Protein AF-A0A2V7PNR5-F1 (afdb_monomer_lite)

Secondary structure (DSSP, 8-state):
----------S---PPPPPPTT-GGGGS-PBPPS-TTSHHHHHHHHHHHHHHHHHHHHHS--SEEEGGGGT--BSEEEEEETTEEEEEES------BSEEEEEEE--TTSTT--EEEEEEE---SS--TT-HHHHHHHHS-GGGS--S--BPP-

Radius of gyration: 18.29 Å; chains: 1; bounding box: 44×57×44 Å

pLDDT: mean 79.56, std 19.3, range [36.38, 98.06]

Structure (mmCIF, N/CA/C/O backbone):
data_AF-A0A2V7PNR5-F1
#
_entry.id   AF-A0A2V7PNR5-F1
#
loop_
_atom_site.group_PDB
_atom_site.id
_atom_site.type_symbol
_atom_site.label_atom_id
_atom_site.label_alt_id
_atom_site.label_comp_id
_atom_site.label_asym_id
_atom_site.label_entity_id
_atom_site.label_seq_id
_atom_site.pdbx_PDB_ins_code
_atom_site.Cartn_x
_atom_site.Cartn_y
_atom_site.Cartn_z
_atom_site.occupancy
_atom_site.B_iso_or_equiv
_atom_site.auth_seq_id
_atom_site.auth_comp_id
_atom_site.auth_asym_id
_atom_site.auth_atom_id
_atom_site.pdbx_PDB_model_num
ATOM 1 N N . MET A 1 1 ? -2.410 40.279 20.508 1.00 37.72 1 MET A N 1
ATOM 2 C CA . MET A 1 1 ? -3.173 39.438 19.559 1.00 37.72 1 MET A CA 1
ATOM 3 C C . MET A 1 1 ? -2.389 38.155 19.305 1.00 37.72 1 MET A C 1
ATOM 5 O O . MET A 1 1 ? -1.513 38.138 18.455 1.00 37.72 1 MET A O 1
ATOM 9 N N . LEU A 1 2 ? -2.623 37.105 20.099 1.00 36.78 2 LEU A N 1
ATOM 10 C CA . LEU A 1 2 ? -2.010 35.791 19.875 1.00 36.78 2 LEU A CA 1
ATOM 11 C C . LEU A 1 2 ? -2.922 34.981 18.952 1.00 36.78 2 LEU A C 1
ATOM 13 O O . LEU A 1 2 ? -4.010 34.567 19.350 1.00 36.78 2 LEU A O 1
ATOM 17 N N . GLY A 1 3 ? -2.481 34.795 17.709 1.00 36.38 3 GLY A N 1
ATOM 18 C CA . GLY A 1 3 ? -3.143 33.937 16.735 1.00 36.38 3 GLY A CA 1
ATOM 19 C C . GLY A 1 3 ? -3.145 32.493 17.223 1.00 36.38 3 GLY A C 1
ATOM 20 O O . GLY A 1 3 ? -2.113 31.821 17.211 1.00 36.38 3 GLY A O 1
ATOM 21 N N . ARG A 1 4 ? -4.315 32.006 17.649 1.00 41.56 4 ARG A N 1
ATOM 22 C CA . ARG A 1 4 ? -4.565 30.576 17.826 1.00 41.56 4 ARG A CA 1
ATOM 23 C C . ARG A 1 4 ? -4.418 29.924 16.454 1.00 41.56 4 ARG A C 1
ATOM 25 O O . ARG A 1 4 ? -5.314 30.028 15.622 1.00 41.56 4 ARG A O 1
ATOM 32 N N . LYS A 1 5 ? -3.275 29.280 16.201 1.00 43.81 5 LYS A N 1
ATOM 33 C CA . LYS A 1 5 ? -3.127 28.365 15.066 1.00 43.81 5 LYS A CA 1
ATOM 34 C C . LYS A 1 5 ? -4.192 27.287 15.235 1.00 43.81 5 LYS A C 1
ATOM 36 O O . LYS A 1 5 ? -4.161 26.539 16.211 1.00 43.81 5 LYS A O 1
ATOM 41 N N . GLY A 1 6 ? -5.171 27.294 14.333 1.00 37.47 6 GLY A N 1
ATOM 42 C CA . GLY A 1 6 ? -6.266 26.340 14.315 1.00 37.47 6 GLY A CA 1
ATOM 43 C C . GLY A 1 6 ? -5.704 24.928 14.308 1.00 37.47 6 GLY A C 1
ATOM 44 O O . GLY A 1 6 ? -5.055 24.509 13.352 1.00 37.47 6 GLY A O 1
ATOM 45 N N . GLN A 1 7 ? -5.935 24.207 15.401 1.00 42.88 7 GLN A N 1
ATOM 46 C CA . GLN A 1 7 ? -5.858 22.759 15.391 1.00 42.88 7 GLN A CA 1
ATOM 47 C C . GLN A 1 7 ? -6.965 22.306 14.440 1.00 42.88 7 GLN A C 1
ATOM 49 O O . GLN A 1 7 ? -8.148 22.383 14.768 1.00 42.88 7 GLN A O 1
ATOM 54 N N . PHE A 1 8 ? -6.589 21.928 13.219 1.00 38.50 8 PHE A N 1
ATOM 55 C CA . PHE A 1 8 ? -7.484 21.222 12.314 1.00 38.50 8 PHE A CA 1
ATOM 56 C C . PHE A 1 8 ? -7.762 19.863 12.951 1.00 38.50 8 PHE A C 1
ATOM 58 O O . PHE A 1 8 ? -6.962 18.935 12.840 1.00 38.50 8 PHE A O 1
ATOM 65 N N . TRP A 1 9 ? -8.869 19.767 13.680 1.00 42.03 9 TRP A N 1
ATOM 66 C CA . TRP A 1 9 ? -9.377 18.507 14.193 1.00 42.03 9 TRP A CA 1
ATOM 67 C C . TRP A 1 9 ? -9.616 17.575 13.003 1.00 42.03 9 TRP A C 1
ATOM 69 O O . TRP A 1 9 ? -10.545 17.774 12.221 1.00 42.03 9 TRP A O 1
ATOM 79 N N . ARG A 1 10 ? -8.768 16.557 12.838 1.00 54.25 10 ARG A N 1
ATOM 80 C CA . ARG A 1 10 ? -9.120 15.409 12.004 1.00 54.25 10 ARG A CA 1
ATOM 81 C C . ARG A 1 10 ? -10.270 14.691 12.689 1.00 54.25 10 ARG A C 1
ATOM 83 O O . ARG A 1 10 ? -10.059 13.987 13.667 1.00 54.25 10 ARG A O 1
ATOM 90 N N . ALA A 1 11 ? -11.482 14.896 12.187 1.00 51.84 11 ALA A N 1
ATOM 91 C CA . ALA A 1 11 ? -12.699 14.319 12.752 1.00 51.84 11 ALA A CA 1
ATOM 92 C C . ALA A 1 11 ? -12.775 12.779 12.650 1.00 51.84 11 ALA A C 1
ATOM 94 O O . ALA A 1 11 ? -13.710 12.179 13.173 1.00 51.84 11 ALA A O 1
ATOM 95 N N . HIS A 1 12 ? -11.805 12.122 12.008 1.00 56.72 12 HIS A N 1
ATOM 96 C CA . HIS A 1 12 ? -11.738 10.670 11.923 1.00 56.72 12 HIS A CA 1
ATOM 97 C C . HIS A 1 12 ? -10.290 10.204 12.102 1.00 56.72 12 HIS A C 1
ATOM 99 O O . HIS A 1 12 ? -9.434 10.507 11.274 1.00 56.72 12 HIS A O 1
ATOM 105 N N . MET A 1 13 ? -10.031 9.523 13.220 1.00 67.00 13 MET A N 1
ATOM 106 C CA . MET A 1 13 ? -8.839 8.709 13.456 1.00 67.00 13 MET A CA 1
ATOM 107 C C . MET A 1 13 ? -9.322 7.273 13.636 1.00 67.00 13 MET A C 1
ATOM 109 O O . MET A 1 13 ? -9.779 6.908 14.720 1.00 67.00 13 MET A O 1
ATOM 113 N N . ALA A 1 14 ? -9.273 6.476 12.573 1.00 88.25 14 ALA A N 1
ATOM 114 C CA . ALA A 1 14 ? -9.856 5.137 12.558 1.00 88.25 14 ALA A CA 1
ATOM 115 C C . ALA A 1 14 ? -8.797 4.087 12.212 1.00 88.25 14 ALA A C 1
ATOM 117 O O . ALA A 1 14 ? -8.651 3.638 11.077 1.00 88.25 14 ALA A O 1
ATOM 118 N N . VAL A 1 15 ? -8.052 3.664 13.235 1.00 94.56 15 VAL A N 1
ATOM 119 C CA . VAL A 1 15 ? -7.122 2.535 13.116 1.00 94.56 15 VAL A CA 1
ATOM 120 C C . VAL A 1 15 ? -7.930 1.244 12.998 1.00 94.56 15 VAL A C 1
ATOM 122 O O . VAL A 1 15 ? -8.712 0.898 13.886 1.00 94.56 15 VAL A O 1
ATOM 125 N N . ARG A 1 16 ? -7.732 0.508 11.905 1.00 97.12 16 ARG A N 1
ATOM 126 C CA . ARG A 1 16 ? -8.382 -0.778 11.647 1.00 97.12 16 ARG A CA 1
ATOM 127 C C . ARG A 1 16 ? -7.471 -1.931 12.056 1.00 97.12 16 ARG A C 1
ATOM 129 O O . ARG A 1 16 ? -6.246 -1.835 12.036 1.00 97.12 16 ARG A O 1
ATOM 136 N N . ARG A 1 17 ? -8.073 -3.068 12.413 1.00 96.50 17 ARG A N 1
ATOM 137 C CA . ARG A 1 17 ? -7.322 -4.304 12.666 1.00 96.50 17 ARG A CA 1
ATOM 138 C C . ARG A 1 17 ? -6.746 -4.823 11.349 1.00 96.50 17 ARG A C 1
ATOM 140 O O . ARG A 1 17 ? -7.510 -5.133 10.436 1.00 96.50 17 ARG A O 1
ATOM 147 N N . VAL A 1 18 ? -5.426 -4.999 11.295 1.00 97.88 18 VAL A N 1
ATOM 148 C CA . VAL A 1 18 ? -4.774 -5.653 10.157 1.00 97.88 18 VAL A CA 1
ATOM 149 C C . VAL A 1 18 ? -5.029 -7.162 10.193 1.00 97.88 18 VAL A C 1
ATOM 151 O O . VAL A 1 18 ? -4.731 -7.840 11.182 1.00 97.88 18 VAL A O 1
ATOM 154 N N . ARG A 1 19 ? -5.586 -7.683 9.102 1.00 98.00 19 ARG A N 1
ATOM 155 C CA . ARG A 1 19 ? -5.851 -9.100 8.840 1.00 98.00 19 ARG A CA 1
ATOM 156 C C . ARG A 1 19 ? -4.528 -9.843 8.717 1.00 98.00 19 ARG A C 1
ATOM 158 O O . ARG A 1 19 ? -3.619 -9.366 8.039 1.00 98.00 19 ARG A O 1
ATOM 165 N N . GLN A 1 20 ? -4.417 -10.972 9.408 1.00 97.44 20 GLN A N 1
ATOM 166 C CA . GLN A 1 20 ? -3.183 -11.753 9.495 1.00 97.44 20 GLN A CA 1
ATOM 167 C C . GLN A 1 20 ? -3.208 -12.919 8.504 1.00 97.44 20 GLN A C 1
ATOM 169 O O . GLN A 1 20 ? -4.282 -13.359 8.089 1.00 97.44 20 GLN A O 1
ATOM 174 N N . LEU A 1 21 ? -2.028 -13.410 8.127 1.00 94.56 21 LEU A N 1
ATOM 175 C CA . LEU A 1 21 ? -1.850 -14.565 7.254 1.00 94.56 21 LEU A CA 1
ATOM 176 C C . LEU A 1 21 ? -2.731 -15.734 7.723 1.00 94.56 21 LEU A C 1
ATOM 178 O O . LEU A 1 21 ? -2.748 -16.076 8.903 1.00 94.56 21 LEU A O 1
ATOM 182 N N . GLY A 1 22 ? -3.477 -16.321 6.787 1.00 95.12 22 GLY A N 1
ATOM 183 C CA . GLY A 1 22 ? -4.492 -17.344 7.063 1.00 95.12 22 GLY A CA 1
ATOM 184 C C . GLY A 1 22 ? -5.929 -16.815 7.042 1.00 95.12 22 GLY A C 1
ATOM 185 O O . GLY A 1 22 ? -6.845 -17.602 6.826 1.00 95.12 22 GLY A O 1
ATOM 186 N N . ASP A 1 23 ? -6.144 -15.500 7.177 1.00 97.31 23 ASP A N 1
ATOM 187 C CA . ASP A 1 23 ? -7.468 -14.899 6.980 1.00 97.31 23 ASP A CA 1
ATOM 188 C C . ASP A 1 23 ? -7.884 -15.002 5.491 1.00 97.31 23 ASP A C 1
ATOM 190 O O . ASP A 1 23 ? -7.161 -14.490 4.624 1.00 97.31 23 ASP A O 1
ATOM 194 N N . PRO A 1 24 ? -9.029 -15.640 5.159 1.00 96.38 24 PRO A N 1
ATOM 195 C CA . PRO A 1 24 ? -9.469 -15.839 3.777 1.00 96.38 24 PRO A CA 1
ATOM 196 C C . PRO A 1 24 ? -9.608 -14.545 2.973 1.00 96.38 24 PRO A C 1
ATOM 198 O O . PRO A 1 24 ? -9.431 -14.568 1.756 1.00 96.38 24 PRO A O 1
ATOM 201 N N . ILE A 1 25 ? -9.868 -13.405 3.629 1.00 96.19 25 ILE A N 1
ATOM 202 C CA . ILE A 1 25 ? -10.012 -12.112 2.946 1.00 96.19 25 ILE A CA 1
ATOM 203 C C . ILE A 1 25 ? -8.743 -11.709 2.184 1.00 96.19 25 ILE A C 1
ATOM 205 O O . ILE A 1 25 ? -8.828 -11.051 1.151 1.00 96.19 25 ILE A O 1
ATOM 209 N N . LEU A 1 26 ? -7.570 -12.159 2.645 1.00 96.88 26 LEU A N 1
ATOM 210 C CA . LEU A 1 26 ? -6.281 -11.906 1.998 1.00 96.88 26 LEU A CA 1
ATOM 211 C C . LEU A 1 26 ? -6.090 -12.718 0.705 1.00 96.88 26 LEU A C 1
ATOM 213 O O . LEU A 1 26 ? -5.126 -12.492 -0.020 1.00 96.88 26 LEU A O 1
ATOM 217 N N . ARG A 1 27 ? -6.983 -13.675 0.419 1.00 96.25 27 ARG A N 1
ATOM 218 C CA . ARG A 1 27 ? -6.997 -14.486 -0.811 1.00 96.25 27 ARG A CA 1
ATOM 219 C C . ARG A 1 27 ? -8.135 -14.111 -1.762 1.00 96.25 27 ARG A C 1
ATOM 221 O O . ARG A 1 27 ? -8.186 -14.631 -2.873 1.00 96.25 27 ARG A O 1
ATOM 228 N N . VAL A 1 28 ? -9.042 -13.224 -1.348 1.00 95.25 28 VAL A N 1
ATOM 229 C CA . VAL A 1 28 ? -10.162 -12.775 -2.181 1.00 95.25 28 VAL A CA 1
ATOM 230 C C . VAL A 1 28 ? -9.656 -11.839 -3.277 1.00 95.25 28 VAL A C 1
ATOM 232 O O . VAL A 1 28 ? -8.907 -10.894 -3.019 1.00 95.25 28 VAL A O 1
ATOM 235 N N . ARG A 1 29 ? -10.116 -12.063 -4.513 1.00 96.94 29 ARG A N 1
ATOM 236 C CA . ARG A 1 29 ? -9.900 -11.117 -5.611 1.00 96.94 29 ARG A CA 1
ATOM 237 C C . ARG A 1 29 ? -10.682 -9.837 -5.323 1.00 96.94 29 ARG A C 1
ATOM 239 O O . ARG A 1 29 ? -11.908 -9.856 -5.280 1.00 96.94 29 ARG A O 1
ATOM 246 N N . CYS A 1 30 ? -9.963 -8.736 -5.131 1.00 97.19 30 CYS A N 1
ATOM 247 C CA . CYS A 1 30 ? -10.571 -7.447 -4.826 1.00 97.19 30 CYS A CA 1
ATOM 248 C C . CYS A 1 30 ? -11.395 -6.915 -6.005 1.00 97.19 30 CYS A C 1
ATOM 250 O O . CYS A 1 30 ? -10.963 -6.997 -7.159 1.00 97.19 30 CYS A O 1
ATOM 252 N N . THR A 1 31 ? -12.553 -6.328 -5.710 1.00 97.56 31 THR A N 1
ATOM 253 C CA . THR A 1 31 ? -13.417 -5.699 -6.713 1.00 97.56 31 THR A CA 1
ATOM 254 C C . THR A 1 31 ? -12.894 -4.313 -7.104 1.00 97.56 31 THR A C 1
ATOM 256 O O . THR A 1 31 ? -12.264 -3.625 -6.290 1.00 97.56 31 THR A O 1
ATOM 259 N N . PRO A 1 32 ? -13.098 -3.880 -8.359 1.00 95.50 32 PRO A N 1
ATOM 260 C CA . PRO A 1 32 ? -12.795 -2.513 -8.749 1.00 95.50 32 PRO A CA 1
ATOM 261 C C . PRO A 1 32 ? -13.719 -1.529 -8.026 1.00 95.50 32 PRO A C 1
ATOM 263 O O . PRO A 1 32 ? -14.878 -1.821 -7.742 1.00 95.50 32 PRO A O 1
ATOM 266 N N . VAL A 1 33 ? -13.188 -0.349 -7.735 1.00 92.38 33 VAL A N 1
ATOM 267 C CA . VAL A 1 33 ? -13.953 0.789 -7.230 1.00 92.38 33 VAL A CA 1
ATOM 268 C C . VAL A 1 33 ? -14.624 1.488 -8.409 1.00 92.38 33 VAL A C 1
ATOM 270 O O . VAL A 1 33 ? -13.934 1.894 -9.341 1.00 92.38 33 VAL A O 1
ATOM 273 N N . GLU A 1 34 ? -15.943 1.662 -8.360 1.00 92.44 34 GLU A N 1
ATOM 274 C CA . GLU A 1 34 ? -16.711 2.317 -9.432 1.00 92.44 34 GLU A CA 1
ATOM 275 C C . GLU A 1 34 ? -16.480 3.833 -9.484 1.00 92.44 34 GLU A C 1
ATOM 277 O O . GLU A 1 34 ? -16.181 4.377 -10.544 1.00 92.44 34 GLU A O 1
ATOM 282 N N . ASP A 1 35 ? -16.561 4.512 -8.333 1.00 88.69 35 ASP A N 1
ATOM 283 C CA . ASP A 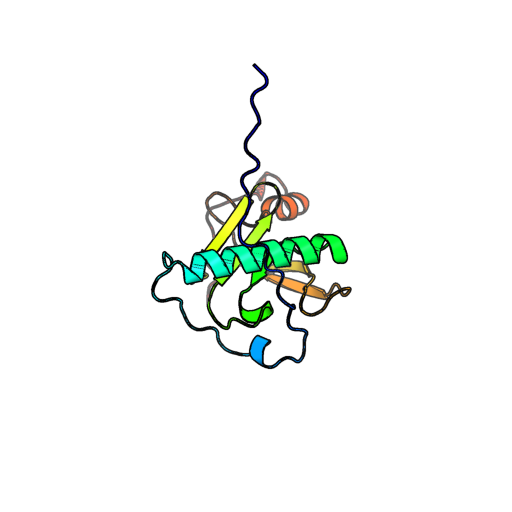1 35 ? -16.298 5.950 -8.211 1.00 88.69 35 ASP A CA 1
ATOM 284 C C . ASP A 1 35 ? -15.087 6.224 -7.296 1.00 88.69 35 ASP A C 1
ATOM 286 O O . ASP A 1 35 ? -15.225 6.276 -6.063 1.00 88.69 35 ASP A O 1
ATOM 290 N N . PRO A 1 36 ? -13.895 6.461 -7.879 1.00 83.94 36 PRO A N 1
ATOM 291 C CA . PRO A 1 36 ? -12.692 6.835 -7.138 1.00 83.94 36 PRO A CA 1
ATOM 292 C C . PRO A 1 36 ? -12.811 8.141 -6.341 1.00 83.94 36 PRO A C 1
ATOM 294 O O . PRO A 1 36 ? -12.030 8.365 -5.418 1.00 83.94 36 PRO A O 1
ATOM 297 N N . LYS A 1 37 ? -13.750 9.031 -6.691 1.00 84.44 37 LYS A N 1
ATOM 298 C CA . LYS A 1 37 ? -13.923 10.336 -6.032 1.00 84.44 37 LYS A CA 1
ATOM 299 C C . LYS A 1 37 ? -14.913 10.289 -4.871 1.00 84.44 37 LYS A C 1
ATOM 301 O O . LYS A 1 37 ? -15.028 11.297 -4.156 1.00 84.44 37 LYS A O 1
ATOM 306 N N . SER A 1 38 ? -15.573 9.147 -4.674 1.00 87.81 38 SER A N 1
ATOM 307 C CA . SER A 1 38 ? -16.608 8.957 -3.664 1.00 87.81 38 SER A CA 1
ATOM 308 C C . SER A 1 38 ? -16.096 9.232 -2.239 1.00 87.81 38 SER A C 1
ATOM 310 O O . SER A 1 38 ? -14.921 9.000 -1.924 1.00 87.81 38 SER A O 1
ATOM 312 N N . PRO A 1 39 ? -16.969 9.696 -1.324 1.00 91.38 39 PRO A N 1
ATOM 313 C CA . PRO A 1 39 ? -16.615 9.862 0.086 1.00 91.38 39 PRO A CA 1
ATOM 314 C C . PRO A 1 39 ? -16.112 8.568 0.740 1.00 91.38 39 PRO A C 1
ATOM 316 O O . PRO A 1 39 ? -15.221 8.620 1.585 1.00 91.38 39 PRO A O 1
ATOM 319 N N . ALA A 1 40 ? -16.625 7.410 0.312 1.00 92.50 40 ALA A N 1
ATOM 320 C CA . ALA A 1 40 ? -16.208 6.103 0.814 1.00 92.50 40 ALA A CA 1
ATOM 321 C C . ALA A 1 40 ? -14.724 5.814 0.536 1.00 92.50 40 ALA A C 1
ATOM 323 O O . ALA A 1 40 ? -14.018 5.337 1.421 1.00 92.50 40 ALA A O 1
ATOM 324 N N . VAL A 1 41 ? -14.222 6.165 -0.654 1.00 91.38 41 VAL A N 1
ATOM 325 C CA . VAL A 1 41 ? -12.798 6.006 -0.999 1.00 91.38 41 VAL A CA 1
ATOM 326 C C . VAL A 1 41 ? -11.916 6.924 -0.156 1.00 91.38 41 VAL A C 1
ATOM 328 O O . VAL A 1 41 ? -10.841 6.514 0.279 1.00 91.38 41 VAL A O 1
ATOM 331 N N . ARG A 1 42 ? -12.372 8.151 0.122 1.00 92.50 42 ARG A N 1
ATOM 332 C CA . ARG A 1 42 ? -11.636 9.095 0.981 1.00 92.50 42 ARG A CA 1
ATOM 333 C C . ARG A 1 42 ? -11.534 8.577 2.413 1.00 92.50 42 ARG A C 1
ATOM 335 O O . ARG A 1 42 ? -10.437 8.556 2.960 1.00 92.50 42 ARG A O 1
ATOM 342 N N . LEU A 1 43 ? -12.644 8.090 2.971 1.00 95.00 43 LEU A N 1
ATOM 343 C CA . LEU A 1 43 ? -12.668 7.464 4.296 1.00 95.00 43 LEU A CA 1
ATOM 344 C C . LEU A 1 43 ? -11.767 6.225 4.345 1.00 95.00 43 LEU A C 1
ATOM 346 O O . LEU A 1 43 ? -10.939 6.107 5.239 1.00 95.00 43 LEU A O 1
ATOM 350 N N . LEU A 1 44 ? -11.846 5.347 3.342 1.00 95.81 44 LEU A N 1
ATOM 351 C CA . LEU A 1 44 ? -10.972 4.177 3.246 1.00 95.81 44 LEU A CA 1
ATOM 352 C C . LEU A 1 44 ? -9.488 4.572 3.182 1.00 95.81 44 LEU A C 1
ATOM 354 O O . LEU A 1 44 ? -8.645 3.942 3.816 1.00 95.81 44 LEU A O 1
ATOM 358 N N . SER A 1 45 ? -9.162 5.625 2.435 1.00 95.19 45 SER A N 1
ATOM 359 C CA . SER A 1 45 ? -7.806 6.166 2.369 1.00 95.19 45 SER A CA 1
ATOM 360 C C . SER A 1 45 ? -7.327 6.719 3.714 1.00 95.19 45 SER A C 1
ATOM 362 O O . SER A 1 45 ? -6.139 6.600 4.024 1.00 95.19 45 SER A O 1
ATOM 364 N N . ASP A 1 46 ? -8.209 7.351 4.488 1.00 95.81 46 ASP A N 1
ATOM 365 C CA . ASP A 1 46 ? -7.898 7.845 5.829 1.00 95.81 46 ASP A CA 1
ATOM 366 C C . ASP A 1 46 ? -7.654 6.679 6.798 1.00 95.81 46 ASP A C 1
ATOM 368 O O . ASP A 1 46 ? -6.620 6.662 7.470 1.00 95.81 46 ASP A O 1
ATOM 372 N N . ASP A 1 47 ? -8.519 5.662 6.780 1.00 97.50 47 ASP A N 1
ATOM 373 C CA . ASP A 1 47 ? -8.387 4.440 7.581 1.00 97.50 47 ASP A CA 1
ATOM 374 C C . ASP A 1 47 ? -7.074 3.701 7.283 1.00 97.50 47 ASP A C 1
ATOM 376 O O . ASP A 1 47 ? -6.359 3.280 8.198 1.00 97.50 47 ASP A O 1
ATOM 380 N N . LEU A 1 48 ? -6.723 3.557 5.998 1.00 97.75 48 LEU A N 1
ATOM 381 C CA . LEU A 1 48 ? -5.466 2.939 5.572 1.00 97.75 48 LEU A CA 1
ATOM 382 C C . LEU A 1 48 ? -4.255 3.700 6.103 1.00 97.75 48 LEU A C 1
ATOM 384 O O . LEU A 1 48 ? -3.307 3.082 6.584 1.00 97.75 48 LEU A O 1
ATOM 388 N N . ARG A 1 49 ? -4.290 5.034 6.052 1.00 96.12 49 ARG A N 1
ATOM 389 C CA . ARG A 1 49 ? -3.199 5.881 6.542 1.00 96.12 49 ARG A CA 1
ATOM 390 C C . ARG A 1 49 ? -3.042 5.756 8.044 1.00 96.12 49 ARG A C 1
ATOM 392 O O . ARG A 1 49 ? -1.933 5.532 8.520 1.00 96.12 49 ARG A O 1
ATOM 399 N N . ASP A 1 50 ? -4.129 5.907 8.786 1.00 96.38 50 ASP A N 1
ATOM 400 C CA . ASP A 1 50 ? -4.068 5.880 10.243 1.00 96.38 50 ASP A CA 1
ATOM 401 C C . ASP A 1 50 ? -3.621 4.491 10.729 1.00 96.38 50 ASP A C 1
ATOM 403 O O . ASP A 1 50 ? -2.810 4.378 11.650 1.00 96.38 50 ASP A O 1
ATOM 407 N N . THR A 1 51 ? -4.056 3.432 10.037 1.00 97.62 51 THR A N 1
ATOM 408 C CA . THR A 1 51 ? -3.604 2.056 10.283 1.00 97.62 51 THR A CA 1
ATOM 409 C C . THR A 1 51 ? -2.129 1.850 9.930 1.00 97.62 51 THR A C 1
ATOM 411 O O . THR A 1 51 ? -1.397 1.262 10.726 1.00 97.62 51 THR A O 1
ATOM 414 N N . LEU A 1 52 ? -1.659 2.366 8.788 1.00 96.75 52 LEU A N 1
ATOM 415 C CA . LEU A 1 52 ? -0.248 2.326 8.387 1.00 96.75 52 LEU A CA 1
ATOM 416 C C . LEU A 1 52 ? 0.640 3.022 9.425 1.00 96.75 52 LEU A C 1
ATOM 418 O O . LEU A 1 52 ? 1.662 2.478 9.835 1.00 96.75 52 LEU A O 1
ATOM 422 N N . HIS A 1 53 ? 0.245 4.209 9.888 1.00 96.06 53 HIS A N 1
ATOM 423 C CA . HIS A 1 53 ? 0.999 4.980 10.880 1.00 96.06 53 HIS A CA 1
ATOM 424 C C . HIS A 1 53 ? 1.034 4.282 12.243 1.00 96.06 53 HIS A C 1
ATOM 426 O O . HIS A 1 53 ? 2.091 4.218 12.875 1.00 96.06 53 HIS A O 1
ATOM 432 N N . ALA A 1 54 ? -0.088 3.702 12.679 1.00 96.00 54 ALA A N 1
ATOM 433 C CA . ALA A 1 54 ? -0.134 2.892 13.894 1.00 96.00 54 ALA A CA 1
ATOM 434 C C . ALA A 1 54 ? 0.748 1.635 13.782 1.00 96.00 54 ALA A C 1
ATOM 436 O O . ALA A 1 54 ? 1.474 1.305 14.722 1.00 96.00 54 ALA A O 1
ATOM 437 N N . GLY A 1 55 ? 0.726 0.965 12.625 1.00 95.19 55 GLY A N 1
ATOM 438 C CA . GLY A 1 55 ? 1.575 -0.185 12.318 1.00 95.19 55 GLY A CA 1
ATOM 439 C C . GLY A 1 55 ? 3.061 0.167 12.354 1.00 95.19 55 GLY A C 1
ATOM 440 O O . GLY A 1 55 ? 3.819 -0.493 13.058 1.00 95.19 55 GLY A O 1
ATOM 441 N N . ARG A 1 56 ? 3.467 1.251 11.685 1.00 94.75 56 ARG A N 1
ATOM 442 C CA . ARG A 1 56 ? 4.847 1.766 11.703 1.00 94.75 56 ARG A CA 1
ATOM 443 C C . ARG A 1 56 ? 5.348 2.025 13.110 1.00 94.75 56 ARG A C 1
ATOM 445 O O . ARG A 1 56 ? 6.401 1.533 13.483 1.00 94.75 56 ARG A O 1
AT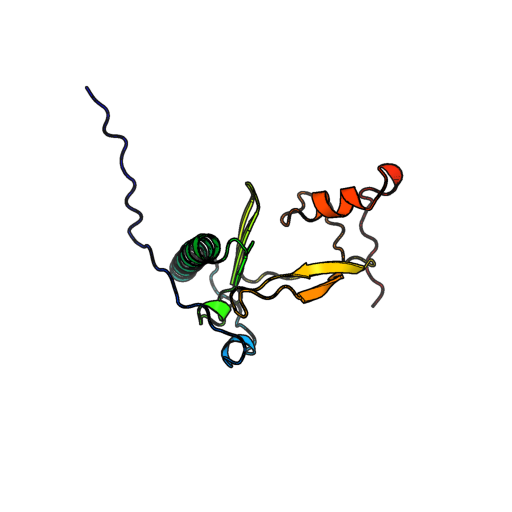OM 452 N N . LYS A 1 57 ? 4.563 2.739 13.921 1.00 95.00 57 LYS A N 1
ATOM 453 C CA . LYS A 1 57 ? 4.929 3.026 15.314 1.00 95.00 57 LYS A CA 1
ATOM 454 C C . LYS A 1 57 ? 5.140 1.750 16.137 1.00 95.00 57 LYS A C 1
ATOM 456 O O . LYS A 1 57 ? 5.921 1.760 17.080 1.00 95.00 57 LYS A O 1
ATOM 461 N N . LYS A 1 58 ? 4.409 0.679 15.819 1.00 95.50 58 LYS A N 1
ATOM 462 C CA . LYS A 1 58 ? 4.456 -0.584 16.558 1.00 95.50 58 LYS A CA 1
ATOM 463 C C . LYS A 1 58 ? 5.574 -1.520 16.097 1.00 95.50 58 LYS A C 1
ATOM 465 O O . LYS A 1 58 ? 6.138 -2.214 16.935 1.00 95.50 58 LYS A O 1
ATOM 470 N N . TYR A 1 59 ? 5.833 -1.585 14.796 1.00 94.06 59 TYR A N 1
ATOM 471 C CA . TYR A 1 59 ? 6.682 -2.614 14.187 1.00 94.06 59 TYR A CA 1
ATOM 472 C C . TYR A 1 59 ? 7.941 -2.060 13.506 1.00 94.06 59 TYR A C 1
ATOM 474 O O . TYR A 1 59 ? 8.734 -2.849 13.014 1.00 94.06 59 TYR A O 1
ATOM 482 N N . ASP A 1 60 ? 8.105 -0.734 13.450 1.00 91.62 60 ASP A N 1
ATOM 483 C CA . ASP A 1 60 ? 9.216 -0.041 12.776 1.00 91.62 60 ASP A CA 1
ATOM 484 C C . ASP A 1 60 ? 9.420 -0.466 11.308 1.00 91.62 60 ASP A C 1
ATOM 486 O O . ASP A 1 60 ? 10.529 -0.552 10.793 1.00 91.62 60 ASP A O 1
ATOM 490 N N . MET A 1 61 ? 8.313 -0.764 10.621 1.00 90.69 61 MET A N 1
ATOM 491 C CA . MET A 1 61 ? 8.306 -1.274 9.250 1.00 90.69 61 MET A CA 1
ATOM 492 C C . MET A 1 61 ? 7.122 -0.737 8.442 1.00 90.69 61 MET A C 1
ATOM 494 O O . MET A 1 61 ? 6.210 -0.106 8.988 1.00 90.69 61 MET A O 1
ATOM 498 N N . GLY A 1 62 ? 7.103 -1.053 7.146 1.00 88.69 62 GLY A N 1
ATOM 499 C CA . GLY A 1 62 ? 5.955 -0.852 6.270 1.00 88.69 62 GLY A CA 1
ATOM 500 C C . GLY A 1 62 ? 5.942 0.472 5.505 1.00 88.69 62 GLY A C 1
ATOM 501 O O . GLY A 1 62 ? 5.924 1.577 6.053 1.00 88.69 62 GLY A O 1
ATOM 502 N N . ARG A 1 63 ? 5.872 0.358 4.179 1.00 93.00 63 ARG A N 1
ATOM 503 C CA . ARG A 1 63 ? 5.846 1.477 3.216 1.00 93.00 63 ARG A CA 1
ATOM 504 C C . ARG A 1 63 ? 4.466 1.718 2.600 1.00 93.00 63 ARG A C 1
ATOM 506 O O . ARG A 1 63 ? 4.208 2.791 2.060 1.00 93.00 63 ARG A O 1
ATOM 513 N N . ALA A 1 64 ? 3.576 0.741 2.716 1.00 95.25 64 ALA A N 1
ATOM 514 C CA . ALA A 1 64 ? 2.258 0.749 2.107 1.00 95.25 64 ALA A CA 1
ATOM 515 C C . ALA A 1 64 ? 1.266 -0.093 2.921 1.00 95.25 64 ALA A C 1
ATOM 517 O O . ALA A 1 64 ? 1.670 -0.898 3.762 1.00 95.25 64 ALA A O 1
ATOM 518 N N . LEU A 1 65 ? -0.029 0.088 2.659 1.00 97.50 65 LEU A N 1
ATOM 519 C CA . LEU A 1 65 ? -1.095 -0.768 3.177 1.00 97.50 65 LEU A CA 1
ATOM 520 C C . LEU A 1 65 ? -2.229 -0.878 2.148 1.00 97.50 65 LEU A C 1
ATOM 522 O O . LEU A 1 65 ? -2.692 0.133 1.614 1.00 97.50 65 LEU A O 1
ATOM 526 N N . ALA A 1 66 ? -2.681 -2.102 1.876 1.00 97.69 66 ALA A N 1
ATOM 527 C CA . ALA A 1 66 ? -3.766 -2.381 0.938 1.00 97.69 66 ALA A CA 1
ATOM 528 C C . ALA A 1 66 ? -5.111 -2.573 1.659 1.00 97.69 66 ALA A C 1
ATOM 530 O O . ALA A 1 66 ? -5.177 -3.162 2.738 1.00 97.69 66 ALA A O 1
ATOM 531 N N . ALA A 1 67 ? -6.206 -2.134 1.035 1.00 97.88 67 ALA A N 1
ATOM 532 C CA . ALA A 1 67 ? -7.573 -2.268 1.549 1.00 97.88 67 ALA A CA 1
ATOM 533 C C . ALA A 1 67 ? -7.962 -3.680 2.052 1.00 97.88 67 ALA A C 1
ATOM 535 O O . ALA A 1 67 ? -8.516 -3.771 3.156 1.00 97.88 67 ALA A O 1
ATOM 536 N N . PRO A 1 68 ? -7.642 -4.801 1.364 1.00 98.00 68 PRO A N 1
ATOM 537 C CA . PRO A 1 68 ? -7.971 -6.132 1.883 1.00 98.00 68 PRO A CA 1
ATOM 538 C C . PRO A 1 68 ? -7.304 -6.430 3.233 1.00 98.00 68 PRO A C 1
ATOM 540 O O . PRO A 1 68 ? -7.886 -7.138 4.056 1.00 98.00 68 PRO A O 1
ATOM 543 N N . GLN A 1 69 ? -6.143 -5.830 3.526 1.00 98.06 69 GLN A N 1
ATOM 544 C CA . GLN A 1 69 ? -5.452 -6.014 4.805 1.00 98.06 69 GLN A CA 1
ATOM 545 C C . GLN A 1 69 ? -6.214 -5.410 5.983 1.00 98.06 69 GLN A C 1
ATOM 547 O O . GLN A 1 69 ? -5.963 -5.806 7.113 1.00 98.06 69 GLN A O 1
ATOM 552 N N . ILE A 1 70 ? -7.168 -4.506 5.753 1.00 97.81 70 ILE A N 1
ATOM 553 C CA . ILE A 1 70 ? -8.071 -3.985 6.791 1.00 97.81 70 ILE A CA 1
ATOM 554 C C . ILE A 1 70 ? -9.498 -4.540 6.664 1.00 97.81 70 ILE A C 1
ATOM 556 O O . ILE A 1 70 ? -10.402 -4.121 7.385 1.00 97.81 70 ILE A O 1
ATOM 560 N N . GLY A 1 71 ? -9.700 -5.543 5.802 1.00 97.06 71 GLY A N 1
ATOM 561 C CA . GLY A 1 71 ? -10.983 -6.213 5.592 1.00 97.06 71 GLY A CA 1
ATOM 562 C C . GLY A 1 71 ? -11.883 -5.574 4.532 1.00 97.06 71 GLY A C 1
ATOM 563 O O . GLY A 1 71 ? -13.073 -5.869 4.520 1.00 97.06 71 GLY A O 1
ATOM 564 N N . ALA A 1 72 ? -11.346 -4.716 3.661 1.00 97.44 72 ALA A N 1
ATOM 565 C CA . ALA A 1 72 ? -12.084 -4.098 2.560 1.00 97.44 72 ALA A CA 1
ATOM 566 C C . ALA A 1 72 ? -11.588 -4.660 1.210 1.00 97.44 72 ALA A C 1
ATOM 568 O O . ALA A 1 72 ? -10.558 -4.205 0.716 1.00 97.44 72 ALA A O 1
ATOM 569 N N . PRO A 1 73 ? -12.267 -5.652 0.598 1.00 97.38 73 PRO A N 1
ATOM 570 C CA . PRO A 1 73 ? -11.790 -6.337 -0.608 1.00 97.38 73 PRO A CA 1
ATOM 571 C C . PRO A 1 73 ? -12.035 -5.516 -1.890 1.00 97.38 73 PRO A C 1
ATOM 573 O O . PRO A 1 73 ? -12.680 -5.982 -2.825 1.00 97.38 73 PRO A O 1
ATOM 576 N N . VAL A 1 74 ? -11.510 -4.291 -1.936 1.00 97.56 74 VAL A N 1
ATOM 577 C CA . VAL A 1 74 ? -11.559 -3.374 -3.087 1.00 97.56 74 VAL A CA 1
ATOM 578 C C . VAL A 1 74 ? -10.147 -2.996 -3.540 1.00 97.56 74 VAL A C 1
ATOM 580 O O . VAL A 1 74 ? -9.202 -3.034 -2.751 1.00 97.56 74 VAL A O 1
ATOM 583 N N . ARG A 1 75 ? -9.976 -2.632 -4.815 1.00 96.75 75 ARG A N 1
ATOM 584 C CA . ARG A 1 75 ? -8.672 -2.279 -5.409 1.00 96.75 75 ARG A CA 1
ATOM 585 C C . ARG A 1 75 ? -8.198 -0.886 -4.965 1.00 96.75 75 ARG A C 1
ATOM 587 O O . ARG A 1 75 ? -8.187 0.053 -5.755 1.00 96.75 75 ARG A O 1
ATOM 594 N N . VAL A 1 76 ? -7.804 -0.745 -3.701 1.00 95.19 76 VAL A N 1
ATOM 595 C CA . VAL A 1 76 ? -7.222 0.491 -3.154 1.00 95.19 76 VAL A CA 1
ATOM 596 C C . VAL A 1 76 ? -5.976 0.172 -2.339 1.00 95.19 76 VAL A C 1
ATOM 598 O O . VAL A 1 76 ? -5.979 -0.732 -1.501 1.00 95.19 76 VAL A O 1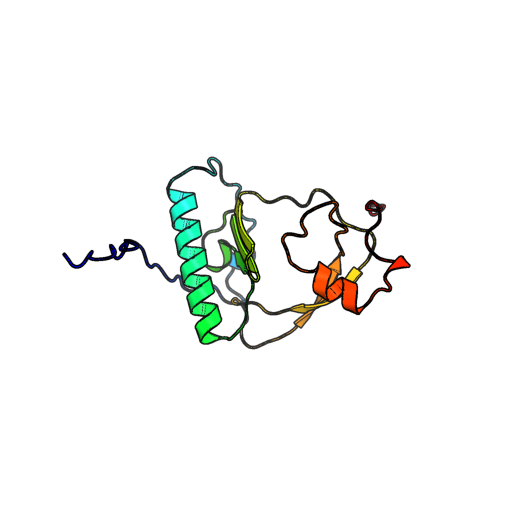
ATOM 601 N N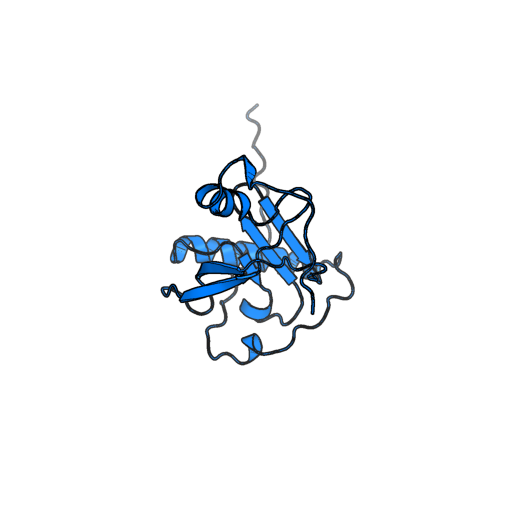 . VAL A 1 77 ? -4.914 0.937 -2.564 1.00 96.75 77 VAL A N 1
ATOM 602 C CA . VAL A 1 77 ? -3.661 0.847 -1.810 1.00 96.75 77 VAL A CA 1
ATOM 603 C C . VAL A 1 77 ? -3.150 2.246 -1.494 1.00 96.75 77 VAL A C 1
ATOM 605 O O . VAL A 1 77 ? -3.177 3.142 -2.339 1.00 96.75 77 VAL A O 1
ATOM 608 N N . LEU A 1 78 ? -2.692 2.438 -0.262 1.00 95.62 78 LEU A N 1
ATOM 609 C CA . LEU A 1 78 ? -1.985 3.639 0.155 1.00 95.62 78 LEU A CA 1
ATOM 610 C C . LEU A 1 78 ? -0.491 3.338 0.202 1.00 95.62 78 LEU A C 1
ATOM 612 O O . LEU A 1 78 ? -0.082 2.346 0.804 1.00 95.62 78 LEU A O 1
ATOM 616 N N . VAL A 1 79 ? 0.312 4.230 -0.367 1.00 93.81 79 VAL A N 1
ATOM 617 C CA . VAL A 1 79 ? 1.774 4.171 -0.332 1.00 93.81 79 VAL A CA 1
ATOM 618 C C . VAL A 1 79 ? 2.307 5.467 0.252 1.00 93.81 79 VAL A C 1
ATOM 620 O O . VAL A 1 79 ? 1.857 6.554 -0.113 1.00 93.81 79 VAL A O 1
ATOM 623 N N . GLU A 1 80 ? 3.264 5.356 1.168 1.00 91.56 80 GLU A N 1
ATOM 624 C CA . GLU A 1 80 ? 3.934 6.495 1.784 1.00 91.56 80 GLU A CA 1
ATOM 625 C C . GLU A 1 80 ? 5.426 6.186 1.953 1.00 91.56 80 GLU A C 1
ATOM 627 O O . GLU A 1 80 ? 5.808 5.394 2.812 1.00 91.56 80 GLU A O 1
ATOM 632 N N . VAL A 1 81 ? 6.282 6.806 1.140 1.00 86.56 81 VAL A N 1
ATOM 633 C CA . VAL A 1 81 ? 7.734 6.581 1.146 1.00 86.56 81 VAL A CA 1
ATOM 634 C C . VAL A 1 81 ? 8.458 7.921 1.123 1.00 86.56 81 VAL A C 1
ATOM 636 O O . VAL A 1 81 ? 8.372 8.685 0.163 1.00 86.56 81 VAL A O 1
ATOM 639 N N . GLY A 1 82 ? 9.178 8.236 2.201 1.00 85.31 82 GLY A N 1
ATOM 640 C CA . GLY A 1 82 ? 9.831 9.535 2.355 1.00 85.31 82 GLY A CA 1
ATOM 641 C C . GLY A 1 82 ? 8.823 10.685 2.250 1.00 85.31 82 GLY A C 1
ATOM 642 O O . GLY A 1 82 ? 7.919 10.803 3.072 1.00 85.31 82 GLY A O 1
ATOM 643 N N . LYS A 1 83 ? 8.982 11.542 1.235 1.00 82.56 83 LYS A N 1
ATOM 644 C CA . LYS A 1 83 ? 8.051 12.651 0.949 1.00 82.56 83 LYS A CA 1
ATOM 645 C C . LYS A 1 83 ? 6.909 12.258 0.007 1.00 82.56 83 LYS A C 1
ATOM 647 O O . LYS A 1 83 ? 5.969 13.034 -0.153 1.00 82.56 83 LYS A O 1
ATOM 652 N N . PHE A 1 84 ? 6.996 11.095 -0.634 1.00 82.94 84 PHE A N 1
ATOM 653 C CA . PHE A 1 84 ? 5.975 10.611 -1.548 1.00 82.94 84 PHE A CA 1
ATOM 654 C C . PHE A 1 84 ? 4.821 9.989 -0.764 1.00 82.94 84 PHE A C 1
ATOM 656 O O . PHE A 1 84 ? 5.031 9.135 0.097 1.00 82.94 84 PHE A O 1
ATOM 663 N N . ARG A 1 85 ? 3.593 10.406 -1.078 1.00 85.94 85 ARG A N 1
ATOM 664 C CA . ARG A 1 85 ? 2.370 9.793 -0.562 1.00 85.94 85 ARG A CA 1
ATOM 665 C C . ARG A 1 85 ? 1.315 9.774 -1.651 1.00 85.94 85 ARG A C 1
ATOM 667 O O . ARG A 1 85 ? 0.951 10.832 -2.162 1.00 85.94 85 ARG A O 1
ATOM 674 N N . ALA A 1 86 ? 0.774 8.599 -1.938 1.00 88.31 86 ALA A N 1
ATOM 675 C CA . ALA A 1 86 ? -0.290 8.434 -2.914 1.00 88.31 86 ALA A CA 1
ATOM 676 C C . ALA A 1 86 ? -1.282 7.360 -2.471 1.00 88.31 86 ALA A C 1
ATOM 678 O O . ALA A 1 86 ? -0.898 6.310 -1.956 1.00 88.31 86 ALA A O 1
ATOM 679 N N . THR A 1 87 ? -2.561 7.622 -2.724 1.00 89.31 87 THR A N 1
ATOM 680 C CA . THR A 1 87 ? -3.611 6.605 -2.688 1.00 89.31 87 THR A CA 1
ATOM 681 C C . THR A 1 87 ? -3.914 6.222 -4.121 1.00 89.31 87 THR A C 1
ATOM 683 O O . THR A 1 87 ? -4.363 7.059 -4.903 1.00 89.31 87 THR A O 1
ATOM 686 N N . MET A 1 88 ? -3.655 4.968 -4.467 1.00 93.25 88 MET A N 1
ATOM 687 C CA . MET A 1 88 ? -3.922 4.434 -5.794 1.00 93.25 88 MET A CA 1
ATOM 688 C C . MET A 1 88 ? -5.229 3.652 -5.758 1.00 93.25 88 MET A C 1
ATOM 690 O O . MET A 1 88 ? -5.410 2.759 -4.927 1.00 93.25 88 MET A O 1
ATOM 694 N N . VAL A 1 89 ? -6.137 4.005 -6.663 1.00 92.50 89 VAL A N 1
ATOM 695 C CA . VAL A 1 89 ? -7.450 3.378 -6.825 1.00 92.50 89 VAL A CA 1
ATOM 696 C C . VAL A 1 89 ? -7.466 2.677 -8.171 1.00 92.50 89 VAL A C 1
ATOM 698 O O . VAL A 1 89 ? -7.068 3.271 -9.168 1.00 92.50 89 VAL A O 1
ATOM 701 N N . ASN A 1 90 ? -7.904 1.419 -8.187 1.00 93.81 90 ASN A N 1
ATOM 702 C CA . ASN A 1 90 ? -7.835 0.527 -9.343 1.00 93.81 90 ASN A CA 1
ATOM 703 C C . ASN A 1 90 ? -6.450 0.510 -10.028 1.00 93.81 90 ASN A C 1
ATOM 705 O O . ASN A 1 90 ? -6.403 0.593 -11.252 1.00 93.81 90 ASN A O 1
ATOM 709 N N . PRO A 1 91 ? -5.323 0.416 -9.287 1.00 89.88 91 PRO A N 1
ATOM 710 C CA . PRO A 1 91 ? -4.006 0.408 -9.917 1.00 89.88 91 PRO A CA 1
ATOM 711 C C . PRO A 1 91 ? -3.854 -0.784 -10.864 1.00 89.88 91 PRO A C 1
ATOM 713 O O . PRO A 1 91 ? -4.336 -1.890 -10.576 1.00 89.88 91 PRO A O 1
ATOM 716 N N . GLU A 1 92 ? -3.158 -0.544 -11.971 1.00 82.62 92 GLU A N 1
ATOM 717 C CA . GLU A 1 92 ? -2.827 -1.524 -13.002 1.00 82.62 92 GLU A CA 1
ATOM 718 C C . GLU A 1 92 ? -1.348 -1.423 -13.342 1.00 82.62 92 GLU A C 1
ATOM 720 O O . GLU A 1 92 ? -0.797 -0.330 -13.466 1.00 82.62 92 GLU A O 1
ATOM 725 N N . ILE A 1 93 ? -0.714 -2.585 -13.462 1.00 81.12 93 ILE A N 1
ATOM 726 C CA . ILE A 1 93 ? 0.642 -2.702 -13.981 1.00 81.12 93 ILE A CA 1
ATOM 727 C C . ILE A 1 93 ? 0.497 -2.707 -15.503 1.00 81.12 93 ILE A C 1
ATOM 729 O O . ILE A 1 93 ? -0.142 -3.603 -16.049 1.00 81.12 93 ILE A O 1
ATOM 733 N N . THR A 1 94 ? 1.013 -1.671 -16.161 1.00 75.38 94 THR A N 1
ATOM 734 C CA . THR A 1 94 ? 0.893 -1.482 -17.620 1.00 75.38 94 THR A CA 1
ATOM 735 C C . THR A 1 94 ? 2.161 -1.865 -18.375 1.00 75.38 94 THR A C 1
ATOM 737 O O . THR A 1 94 ? 2.087 -2.137 -19.568 1.00 75.38 94 THR A O 1
ATOM 740 N N . ASP A 1 95 ? 3.293 -1.933 -17.676 1.00 68.44 95 ASP A N 1
ATOM 741 C CA . ASP A 1 95 ? 4.581 -2.388 -18.186 1.00 68.44 95 ASP A CA 1
ATOM 742 C C . ASP A 1 95 ? 5.334 -3.119 -17.063 1.00 68.44 95 ASP A C 1
ATOM 744 O O . ASP A 1 95 ? 5.107 -2.862 -15.877 1.00 68.44 95 ASP A O 1
ATOM 748 N N . VAL A 1 96 ? 6.186 -4.070 -17.436 1.00 71.38 96 VAL A N 1
ATOM 749 C CA . VAL A 1 96 ? 7.040 -4.838 -16.527 1.00 71.38 96 VAL A CA 1
ATOM 750 C C . VAL A 1 96 ? 8.397 -4.992 -17.196 1.00 71.38 96 VAL A C 1
ATOM 752 O O . VAL A 1 96 ? 8.505 -5.606 -18.259 1.00 71.38 96 VAL A O 1
ATOM 755 N N . GLY A 1 97 ? 9.448 -4.473 -16.561 1.00 69.81 97 GLY A N 1
ATOM 756 C CA . GLY A 1 97 ? 10.795 -4.574 -17.111 1.00 69.81 97 GLY A CA 1
ATOM 757 C C . GLY A 1 97 ? 11.327 -6.012 -17.157 1.00 69.81 97 GLY A C 1
ATOM 758 O O . GLY A 1 97 ? 10.836 -6.937 -16.501 1.00 69.81 97 GLY A O 1
ATOM 759 N N . ALA A 1 98 ? 12.354 -6.217 -17.978 1.00 74.00 98 ALA A N 1
ATOM 760 C CA . ALA A 1 98 ? 12.932 -7.536 -18.240 1.00 74.00 98 ALA A CA 1
ATOM 761 C C . ALA A 1 98 ? 13.830 -8.078 -17.109 1.00 74.00 98 ALA A C 1
ATOM 763 O O . ALA A 1 98 ? 14.163 -9.260 -17.110 1.00 74.00 98 ALA A O 1
ATOM 764 N N . GLU A 1 99 ? 14.235 -7.235 -16.160 1.00 73.88 99 GLU A N 1
ATOM 765 C CA . GLU A 1 99 ? 15.174 -7.601 -15.097 1.00 73.88 99 GLU A CA 1
ATOM 766 C C . GLU A 1 99 ? 14.441 -7.962 -13.804 1.00 73.88 99 GLU A C 1
ATOM 768 O O . GLU A 1 99 ? 13.380 -7.417 -13.508 1.00 73.88 99 GLU A O 1
ATOM 773 N N . ASP A 1 100 ? 15.035 -8.856 -13.018 1.00 79.69 100 ASP A N 1
ATOM 774 C CA . ASP A 1 100 ? 14.553 -9.249 -11.697 1.00 79.69 100 ASP A CA 1
ATOM 775 C C . ASP A 1 100 ? 15.603 -8.888 -10.640 1.00 79.69 100 ASP A C 1
ATOM 777 O O . ASP A 1 100 ? 16.810 -8.924 -10.896 1.00 79.69 100 ASP A O 1
ATOM 781 N N . PHE A 1 101 ? 15.161 -8.576 -9.424 1.00 76.75 101 PHE A N 1
ATOM 782 C CA . PHE A 1 101 ? 16.054 -8.300 -8.302 1.00 76.75 101 PHE A CA 1
ATOM 783 C C . PHE A 1 101 ? 15.535 -8.900 -6.996 1.00 76.75 101 PHE A C 1
ATOM 785 O O . PHE A 1 101 ? 14.335 -9.086 -6.787 1.00 76.75 101 PHE A O 1
ATOM 792 N N . HIS A 1 102 ? 16.469 -9.221 -6.100 1.00 82.56 102 HIS A N 1
ATOM 793 C CA . HIS A 1 102 ? 16.147 -9.751 -4.782 1.00 82.56 102 HIS A CA 1
ATOM 794 C C . HIS A 1 102 ? 15.992 -8.627 -3.768 1.00 82.56 102 HIS A C 1
ATOM 796 O O . HIS A 1 102 ? 16.872 -7.775 -3.648 1.00 82.56 102 HIS A O 1
ATOM 802 N N . VAL A 1 103 ? 14.945 -8.708 -2.953 1.00 84.88 103 VAL A N 1
ATOM 803 C CA . VAL A 1 103 ? 14.759 -7.826 -1.798 1.00 84.88 103 VAL A CA 1
ATOM 804 C C . VAL A 1 103 ? 14.372 -8.621 -0.563 1.00 84.88 103 VAL A C 1
ATOM 806 O O . VAL A 1 103 ? 13.812 -9.714 -0.656 1.00 84.88 103 VAL A O 1
ATOM 809 N N . TRP A 1 104 ? 14.669 -8.052 0.600 1.00 87.75 104 TRP A N 1
ATOM 810 C CA . TRP A 1 104 ? 13.998 -8.426 1.836 1.00 87.75 104 TRP A CA 1
ATOM 811 C C . TRP A 1 104 ? 12.714 -7.614 1.944 1.00 87.75 104 TRP A C 1
ATOM 813 O O . TRP A 1 104 ? 12.763 -6.386 1.867 1.00 87.75 104 TRP A O 1
ATOM 823 N N . ASP A 1 105 ? 11.591 -8.305 2.098 1.00 90.56 105 ASP A N 1
ATOM 824 C CA . ASP A 1 105 ? 10.274 -7.691 2.210 1.00 90.56 105 ASP A CA 1
ATOM 825 C C . ASP A 1 105 ? 9.605 -8.040 3.542 1.00 90.56 105 ASP A C 1
ATOM 827 O O . ASP A 1 105 ? 9.869 -9.093 4.134 1.00 90.56 105 ASP A O 1
ATOM 831 N N . ASP A 1 106 ? 8.750 -7.131 4.003 1.00 91.62 106 ASP A N 1
ATOM 832 C CA . ASP A 1 106 ? 7.991 -7.213 5.247 1.00 91.62 106 ASP A CA 1
ATOM 833 C C . ASP A 1 106 ? 6.490 -7.047 4.984 1.00 91.62 106 ASP A C 1
ATOM 835 O O . ASP A 1 106 ? 6.060 -6.557 3.940 1.00 91.62 106 ASP A O 1
ATOM 839 N N . CYS A 1 107 ? 5.647 -7.500 5.915 1.00 94.94 107 CYS A N 1
ATOM 840 C CA . CYS A 1 107 ? 4.204 -7.371 5.746 1.00 94.94 107 CYS A CA 1
ATOM 841 C C . CYS A 1 107 ? 3.474 -7.217 7.079 1.00 94.94 107 CYS A C 1
ATOM 843 O O . CYS A 1 107 ? 3.618 -8.032 7.986 1.00 94.94 107 CYS A O 1
ATOM 845 N N . PHE A 1 108 ? 2.575 -6.232 7.186 1.00 96.56 108 PHE A N 1
ATOM 846 C CA . PHE A 1 108 ? 1.720 -6.076 8.374 1.00 96.56 108 PHE A CA 1
ATOM 847 C C . PHE A 1 108 ? 0.746 -7.241 8.606 1.00 96.56 108 PHE A C 1
ATOM 849 O O . PHE A 1 108 ? 0.251 -7.423 9.721 1.00 96.56 108 PHE A O 1
ATOM 856 N N . SER A 1 109 ? 0.460 -8.029 7.568 1.00 96.50 109 SER A N 1
ATOM 857 C CA . SER A 1 109 ? -0.324 -9.262 7.683 1.00 96.50 109 SER A CA 1
ATOM 858 C C . SER A 1 109 ? 0.509 -10.449 8.173 1.00 96.50 109 SER A C 1
ATOM 860 O O . SER A 1 109 ? -0.058 -11.498 8.461 1.00 96.50 109 SER A O 1
ATOM 862 N N . PHE A 1 110 ? 1.830 -10.304 8.281 1.00 94.75 110 PHE A N 1
ATOM 863 C CA . PHE A 1 110 ? 2.710 -11.301 8.877 1.00 94.75 110 PHE A CA 1
ATOM 864 C C . PHE A 1 110 ? 3.930 -10.621 9.531 1.00 94.75 110 PHE A C 1
ATOM 866 O O . PHE A 1 110 ? 5.034 -10.659 8.990 1.00 94.75 110 PHE A O 1
ATOM 873 N N . PRO A 1 111 ? 3.721 -9.912 10.658 1.00 93.00 111 PRO A N 1
ATOM 874 C CA . PRO A 1 111 ? 4.720 -9.016 11.225 1.00 93.00 111 PRO A CA 1
ATOM 875 C C . PRO A 1 111 ? 5.898 -9.761 11.859 1.00 93.00 111 PRO A C 1
ATOM 877 O O . PRO A 1 111 ? 5.767 -10.908 12.283 1.00 93.00 111 PRO A O 1
ATOM 880 N N . ASN A 1 112 ? 7.019 -9.048 12.016 1.00 90.50 112 ASN A N 1
ATOM 881 C CA . ASN A 1 112 ? 8.274 -9.536 12.609 1.00 90.50 112 ASN A CA 1
ATOM 882 C C . ASN A 1 112 ? 8.982 -10.639 11.805 1.00 90.50 112 ASN A C 1
ATOM 884 O O . ASN A 1 112 ? 9.832 -11.344 12.349 1.00 90.50 112 ASN A O 1
ATOM 888 N N . LEU A 1 113 ? 8.653 -10.785 10.521 1.00 90.81 113 LEU A N 1
ATOM 889 C CA . L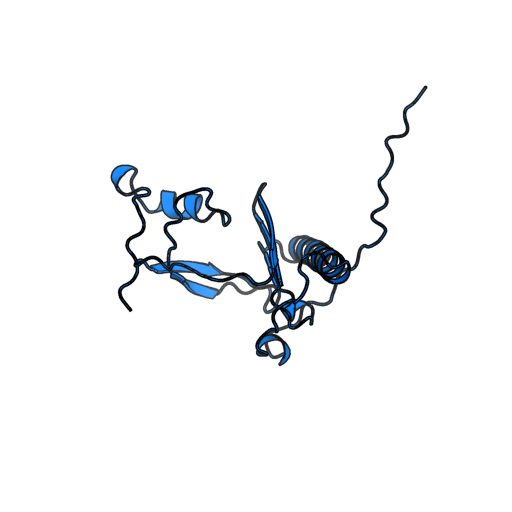EU A 1 113 ? 9.364 -11.669 9.610 1.00 90.81 113 LEU A CA 1
ATOM 890 C C . LEU A 1 113 ? 9.745 -10.913 8.341 1.00 90.81 113 LEU A C 1
ATOM 892 O O . LEU A 1 113 ? 8.893 -10.308 7.694 1.00 90.81 113 LEU A O 1
ATOM 896 N N . LEU A 1 114 ? 11.024 -11.007 7.983 1.00 90.38 114 LEU A N 1
ATOM 897 C CA . LEU A 1 114 ? 11.518 -10.618 6.671 1.00 90.38 114 LEU A CA 1
ATOM 898 C C . LEU A 1 114 ? 11.590 -11.852 5.781 1.00 90.38 114 LEU A C 1
ATOM 900 O O . LEU A 1 114 ? 12.127 -12.887 6.182 1.00 90.38 114 LEU A O 1
ATOM 904 N N . VAL A 1 115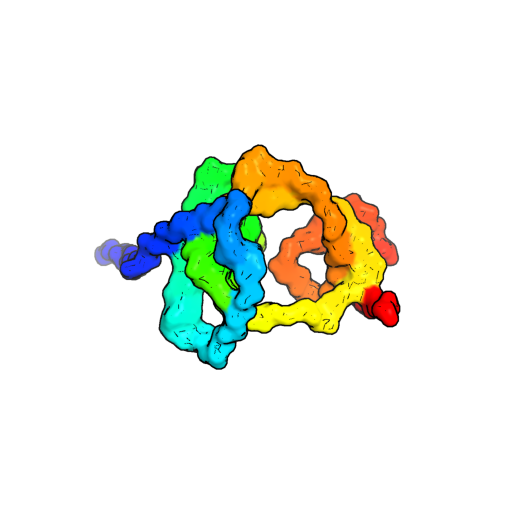 ? 11.072 -11.732 4.564 1.00 88.81 115 VAL A N 1
ATOM 905 C CA . VAL A 1 115 ? 11.118 -12.798 3.562 1.00 88.81 115 VAL A CA 1
ATOM 906 C C . VAL A 1 115 ? 11.887 -12.298 2.353 1.00 88.81 115 VAL A C 1
ATOM 908 O O . VAL A 1 115 ? 11.696 -11.172 1.899 1.00 88.81 115 VAL A O 1
ATOM 911 N N . ARG A 1 116 ? 12.779 -13.138 1.826 1.00 89.81 116 ARG A N 1
ATOM 912 C CA . ARG A 1 116 ? 13.483 -12.829 0.586 1.00 89.81 116 ARG A CA 1
ATOM 913 C C . ARG A 1 116 ? 12.559 -13.117 -0.592 1.00 89.81 116 ARG A C 1
ATOM 915 O O . ARG A 1 116 ? 12.167 -14.265 -0.789 1.00 89.81 116 ARG A O 1
ATOM 922 N N . VAL A 1 117 ? 12.241 -12.090 -1.370 1.00 87.56 117 VAL A N 1
ATOM 923 C CA . VAL A 1 117 ? 11.386 -12.187 -2.560 1.00 87.56 117 VAL A CA 1
ATOM 924 C C . VAL A 1 117 ? 12.138 -11.713 -3.800 1.00 87.56 117 VAL A C 1
ATOM 926 O O . VAL A 1 117 ? 13.157 -11.024 -3.700 1.00 87.56 117 VAL A O 1
ATOM 929 N N . ILE A 1 118 ? 11.659 -12.138 -4.966 1.00 84.31 118 ILE A N 1
ATOM 930 C CA . ILE A 1 118 ? 12.133 -11.681 -6.272 1.00 84.31 118 ILE A CA 1
ATOM 931 C C . ILE A 1 118 ? 11.054 -10.761 -6.832 1.00 84.31 118 ILE A C 1
ATOM 933 O O . ILE A 1 118 ? 9.891 -11.159 -6.902 1.00 84.31 118 ILE A O 1
ATOM 937 N N . LEU A 1 119 ? 11.435 -9.539 -7.193 1.00 82.69 119 LEU A N 1
ATOM 938 C CA . LEU A 1 119 ? 10.557 -8.564 -7.832 1.00 82.69 119 LEU A CA 1
ATOM 939 C C . LEU A 1 119 ? 11.073 -8.272 -9.238 1.00 82.69 119 LEU A C 1
ATOM 941 O O . LEU A 1 119 ? 12.285 -8.203 -9.446 1.00 82.69 119 LEU A O 1
ATOM 945 N N . ALA A 1 120 ? 10.154 -8.065 -10.179 1.00 76.69 120 ALA A N 1
ATOM 946 C CA . ALA A 1 120 ? 10.505 -7.514 -11.478 1.00 76.69 120 ALA A CA 1
ATOM 947 C C . ALA A 1 120 ? 10.881 -6.039 -11.306 1.00 76.69 120 ALA A C 1
ATOM 949 O O . ALA A 1 120 ? 10.170 -5.272 -10.649 1.00 76.69 120 ALA A O 1
ATOM 950 N N . LEU A 1 121 ? 12.009 -5.649 -11.884 1.00 65.56 121 LEU A N 1
ATOM 951 C CA . LEU A 1 121 ? 12.437 -4.269 -11.954 1.00 65.56 121 LEU A CA 1
ATOM 952 C C . LEU A 1 121 ? 11.633 -3.570 -13.045 1.00 65.56 121 LEU A C 1
ATOM 954 O O . LEU A 1 121 ? 11.836 -3.814 -14.231 1.00 65.56 121 LEU A O 1
ATOM 958 N N . ASP A 1 122 ? 10.750 -2.667 -12.640 1.00 63.47 122 ASP A N 1
ATOM 959 C CA . ASP A 1 122 ? 10.214 -1.675 -13.560 1.00 63.47 122 ASP A CA 1
ATOM 960 C C . ASP A 1 122 ? 11.296 -0.611 -13.820 1.00 63.47 122 ASP A C 1
ATOM 962 O O . ASP A 1 122 ? 11.967 -0.158 -12.885 1.00 63.47 122 ASP A O 1
ATOM 966 N N . GLN A 1 123 ? 11.495 -0.227 -15.083 1.00 55.50 123 GLN A N 1
ATOM 967 C CA . GLN A 1 123 ? 12.350 0.899 -15.471 1.00 55.50 123 GLN A CA 1
ATOM 968 C C . GLN A 1 123 ? 11.436 2.089 -15.790 1.00 55.50 123 GLN A C 1
ATOM 970 O O . GLN A 1 123 ? 11.241 2.414 -16.964 1.00 55.50 123 GLN A O 1
ATOM 975 N N . PRO A 1 124 ? 10.840 2.748 -14.775 1.00 49.31 124 PRO A N 1
ATOM 976 C CA . PRO A 1 124 ? 9.873 3.798 -15.028 1.00 49.31 124 PRO A CA 1
ATOM 977 C C . PRO A 1 124 ? 10.557 4.960 -15.750 1.00 49.31 124 PRO A C 1
ATOM 979 O O . PRO A 1 124 ? 11.523 5.548 -15.255 1.00 49.31 124 PRO A O 1
ATOM 982 N N . SER A 1 125 ? 10.028 5.352 -16.907 1.00 42.81 125 SER A N 1
ATOM 983 C CA . SER A 1 125 ? 10.376 6.628 -17.524 1.00 42.81 125 SER A CA 1
ATOM 984 C C . SER A 1 125 ? 9.644 7.753 -16.774 1.00 42.81 125 SER A C 1
ATOM 986 O O . SER A 1 125 ? 8.508 8.085 -17.105 1.00 42.81 125 SER A O 1
ATOM 988 N N . GLY A 1 126 ? 10.249 8.318 -15.721 1.00 50.97 126 GLY A N 1
ATOM 989 C CA . GLY A 1 126 ? 9.655 9.432 -14.964 1.00 50.97 126 GLY A CA 1
ATOM 990 C C . GLY A 1 126 ? 10.007 9.479 -13.474 1.00 50.97 126 GLY A C 1
ATOM 991 O O . GLY A 1 126 ? 11.076 9.043 -13.050 1.00 50.97 126 GLY A O 1
ATOM 992 N N . LEU A 1 127 ? 9.105 10.061 -12.671 1.00 40.94 127 LEU A N 1
ATOM 993 C CA . LEU A 1 127 ? 9.165 10.011 -11.207 1.00 40.94 127 LEU A CA 1
ATOM 994 C C . LEU A 1 127 ? 8.946 8.561 -10.776 1.00 40.94 127 LEU A C 1
ATOM 996 O O . LEU A 1 127 ? 7.820 8.086 -10.849 1.00 40.94 127 LEU A O 1
ATOM 1000 N N . ASP A 1 128 ? 10.005 7.887 -10.329 1.00 50.84 128 ASP A N 1
ATOM 1001 C CA . ASP A 1 128 ? 9.897 6.607 -9.629 1.00 50.84 128 ASP A CA 1
ATOM 1002 C C . ASP A 1 128 ? 9.060 6.814 -8.350 1.00 50.84 128 ASP A C 1
ATOM 1004 O O . ASP A 1 128 ? 9.563 7.390 -7.376 1.00 50.84 128 ASP A O 1
ATOM 1008 N N . PRO A 1 129 ? 7.781 6.392 -8.330 1.00 45.31 129 PRO A N 1
ATOM 1009 C CA . PRO A 1 129 ? 6.893 6.668 -7.208 1.00 45.31 129 PRO A CA 1
ATOM 1010 C C . PRO A 1 129 ? 7.253 5.823 -5.979 1.00 45.31 129 PRO A C 1
ATOM 1012 O O . PRO A 1 129 ? 6.822 6.128 -4.869 1.00 45.31 129 PRO A O 1
ATOM 1015 N N . PHE A 1 130 ? 8.028 4.752 -6.157 1.00 52.16 130 PHE A N 1
ATOM 1016 C CA . PHE A 1 130 ? 8.232 3.716 -5.147 1.00 52.16 130 PHE A CA 1
ATOM 1017 C C . PHE A 1 130 ? 9.625 3.751 -4.507 1.00 52.16 130 PHE A C 1
ATOM 1019 O O . PHE A 1 130 ? 9.915 2.941 -3.627 1.00 52.16 130 PHE A O 1
ATOM 1026 N N . ALA A 1 131 ? 10.450 4.737 -4.878 1.00 48.97 131 ALA A N 1
ATOM 1027 C CA . ALA A 1 131 ? 11.797 4.967 -4.356 1.00 48.97 131 ALA A CA 1
ATOM 1028 C C . ALA A 1 131 ? 12.774 3.786 -4.544 1.00 48.97 131 ALA A C 1
ATOM 1030 O O . ALA A 1 131 ? 13.817 3.744 -3.885 1.00 48.97 131 ALA A O 1
ATOM 1031 N N . TYR A 1 132 ? 12.483 2.855 -5.457 1.00 52.97 132 TYR A N 1
ATOM 1032 C CA . TYR A 1 132 ? 13.393 1.754 -5.791 1.00 52.97 132 TYR A CA 1
ATOM 1033 C C . TYR A 1 132 ? 14.637 2.227 -6.548 1.00 52.97 132 TYR A C 1
ATOM 1035 O O . TYR A 1 132 ? 15.647 1.532 -6.556 1.00 52.97 132 TYR A O 1
ATOM 1043 N N . LYS A 1 133 ? 14.622 3.447 -7.085 1.00 52.28 133 LYS A N 1
ATOM 1044 C CA . LYS A 1 133 ? 15.743 4.126 -7.727 1.00 52.28 133 LYS A CA 1
ATOM 1045 C C . LYS A 1 133 ? 16.964 4.214 -6.836 1.00 52.28 133 LYS A C 1
ATOM 1047 O O . LYS A 1 133 ? 18.063 3.909 -7.282 1.00 52.28 133 LYS A O 1
ATOM 1052 N N . ALA A 1 134 ? 16.777 4.563 -5.567 1.00 57.72 134 ALA A N 1
ATOM 1053 C CA . ALA A 1 134 ? 17.892 4.671 -4.634 1.00 57.72 134 ALA A CA 1
ATOM 1054 C C . ALA A 1 134 ? 18.546 3.308 -4.346 1.00 57.72 134 ALA A C 1
ATOM 1056 O O . ALA A 1 134 ? 19.764 3.239 -4.214 1.00 57.72 134 ALA A O 1
ATOM 1057 N N . GLU A 1 135 ? 17.767 2.224 -4.266 1.00 55.66 135 GLU A N 1
ATOM 1058 C CA . GLU A 1 135 ? 18.310 0.868 -4.093 1.00 55.66 135 GLU A CA 1
ATOM 1059 C C . GLU A 1 135 ? 18.963 0.360 -5.381 1.00 55.66 135 GLU A C 1
ATOM 1061 O O . GLU A 1 135 ? 20.067 -0.179 -5.352 1.00 55.66 135 GLU A O 1
ATOM 1066 N N . TRP A 1 136 ? 18.335 0.602 -6.528 1.00 56.69 136 TRP A N 1
ATOM 1067 C CA . TRP A 1 136 ? 18.851 0.208 -7.832 1.00 56.69 136 TRP A CA 1
ATOM 1068 C C . TRP A 1 136 ? 20.196 0.891 -8.154 1.00 56.69 136 TRP A C 1
ATOM 1070 O O . TRP A 1 136 ? 21.140 0.231 -8.597 1.00 56.69 136 TRP A O 1
ATOM 1080 N N . GLU A 1 137 ? 20.341 2.181 -7.826 1.00 61.66 137 GLU A N 1
ATOM 1081 C CA . GLU A 1 137 ? 21.579 2.955 -8.010 1.00 61.66 137 GLU A CA 1
ATOM 1082 C C . GLU A 1 137 ? 22.758 2.476 -7.143 1.00 61.66 137 GLU A C 1
ATOM 1084 O O . GLU A 1 137 ? 23.909 2.747 -7.503 1.00 61.66 137 GLU A O 1
ATOM 1089 N N . LYS A 1 138 ? 22.510 1.755 -6.036 1.00 63.88 138 LYS A N 1
ATOM 1090 C CA . LYS A 1 138 ? 23.578 1.117 -5.236 1.00 63.88 138 LYS A CA 1
ATOM 1091 C C . LYS A 1 138 ? 24.218 -0.059 -5.967 1.00 63.88 138 LYS A C 1
ATOM 1093 O O . LYS A 1 138 ? 25.389 -0.351 -5.736 1.00 63.88 138 LYS A O 1
ATOM 1098 N N . HIS A 1 139 ? 23.451 -0.737 -6.816 1.00 53.97 139 HIS A N 1
ATOM 1099 C CA . HIS A 1 139 ? 23.879 -1.958 -7.493 1.00 53.97 139 HIS A CA 1
ATOM 1100 C C . HIS A 1 139 ? 24.388 -1.719 -8.923 1.00 53.97 139 HIS A C 1
ATOM 1102 O O . HIS A 1 139 ? 25.044 -2.604 -9.464 1.00 53.97 139 HIS A O 1
ATOM 1108 N N . HIS A 1 140 ? 24.160 -0.531 -9.503 1.00 56.69 140 HIS A N 1
ATOM 1109 C CA . HIS A 1 140 ? 24.461 -0.244 -10.912 1.00 56.69 140 HIS A CA 1
ATOM 1110 C C . HIS A 1 140 ? 25.300 1.026 -11.115 1.00 56.69 140 HIS A C 1
ATOM 1112 O O . HIS A 1 140 ? 25.074 2.085 -10.502 1.00 56.69 140 HIS A O 1
ATOM 1118 N N . LYS A 1 141 ? 26.284 0.934 -12.019 1.00 64.69 141 LYS A N 1
ATOM 1119 C CA . LYS A 1 141 ? 27.195 2.043 -12.346 1.00 64.69 141 LYS A CA 1
ATOM 1120 C C . LYS A 1 141 ? 26.451 3.160 -13.084 1.00 64.69 141 LYS A C 1
ATOM 1122 O O . LYS A 1 141 ? 25.489 2.863 -13.780 1.00 64.69 141 LYS A O 1
ATOM 1127 N N . PRO A 1 142 ? 26.907 4.429 -13.018 1.00 64.56 142 PRO A N 1
ATOM 1128 C CA . PRO A 1 142 ? 26.304 5.572 -13.721 1.00 64.56 142 PRO A CA 1
ATOM 1129 C C . PRO A 1 142 ? 25.968 5.343 -15.203 1.00 64.56 142 PRO A C 1
ATOM 1131 O O . PRO A 1 142 ? 24.957 5.838 -15.682 1.00 64.56 142 PRO A O 1
ATOM 1134 N N . THR A 1 143 ? 26.788 4.565 -15.907 1.00 61.66 143 THR A N 1
ATOM 1135 C CA . THR A 1 143 ? 26.628 4.215 -17.328 1.00 61.66 143 THR A CA 1
ATOM 1136 C C . THR A 1 143 ? 25.541 3.178 -17.604 1.00 61.66 143 THR A C 1
ATOM 1138 O O . THR A 1 143 ? 25.134 3.012 -18.745 1.00 61.66 143 THR A O 1
ATOM 1141 N N . GLU A 1 144 ? 25.097 2.466 -16.573 1.00 55.12 144 GLU A N 1
ATOM 1142 C CA . GLU A 1 144 ? 24.043 1.451 -16.630 1.00 55.12 144 GLU A CA 1
ATOM 1143 C C . GLU A 1 144 ? 22.695 2.041 -16.171 1.00 55.12 144 GLU A C 1
ATOM 1145 O O . GLU A 1 144 ? 21.680 1.352 -16.207 1.00 55.12 144 GLU A O 1
ATOM 1150 N N . ARG A 1 145 ? 22.672 3.316 -15.733 1.00 61.59 145 ARG A N 1
ATOM 1151 C CA . ARG A 1 145 ? 21.504 3.988 -15.137 1.00 61.59 145 ARG A CA 1
ATOM 1152 C C . ARG A 1 145 ? 20.513 4.491 -16.173 1.00 61.59 145 ARG A C 1
ATOM 1154 O O . ARG A 1 145 ? 20.877 5.297 -17.015 1.00 61.59 145 ARG A O 1
ATOM 1161 N N . TYR A 1 146 ? 19.259 4.059 -16.015 1.00 54.88 146 TYR A N 1
ATOM 1162 C CA . TYR A 1 146 ? 18.044 4.535 -16.688 1.00 54.88 146 TYR A CA 1
ATOM 1163 C C . TYR A 1 146 ? 18.183 4.791 -18.198 1.00 54.88 146 TYR A C 1
ATOM 1165 O O . TYR A 1 146 ? 18.490 5.899 -18.634 1.00 54.88 146 TYR A O 1
ATOM 1173 N N . GLY A 1 147 ? 17.866 3.766 -18.991 1.00 54.41 147 GLY A N 1
ATOM 1174 C CA . GLY A 1 147 ? 17.504 3.892 -20.405 1.00 54.41 147 GLY A CA 1
ATOM 1175 C C . GLY A 1 147 ? 15.986 3.758 -20.613 1.00 54.41 147 GLY A C 1
ATOM 1176 O O . GLY A 1 147 ? 15.258 3.551 -19.641 1.00 54.41 147 GLY A O 1
ATOM 1177 N N . PRO A 1 148 ? 15.482 3.888 -21.854 1.00 51.47 148 PRO A N 1
ATOM 1178 C CA . PRO A 1 148 ? 14.096 3.545 -22.169 1.00 51.47 148 PRO A CA 1
ATOM 1179 C C . PRO A 1 148 ? 13.817 2.071 -21.808 1.00 51.47 148 PRO A C 1
ATOM 1181 O O . PRO A 1 148 ? 14.671 1.225 -22.101 1.00 51.47 148 PRO A O 1
ATOM 1184 N N . PRO A 1 149 ? 12.664 1.758 -21.180 1.00 52.22 149 PRO A N 1
ATOM 1185 C CA . PRO A 1 149 ? 12.353 0.402 -20.745 1.00 52.22 149 PRO A CA 1
ATOM 1186 C C . PRO A 1 149 ? 12.397 -0.560 -21.932 1.00 52.22 149 PRO A C 1
ATOM 1188 O O . PRO A 1 149 ? 11.883 -0.266 -23.013 1.00 52.22 149 PRO A O 1
ATOM 1191 N N . ARG A 1 150 ? 13.037 -1.716 -21.732 1.00 58.41 150 ARG A N 1
ATOM 1192 C CA . ARG A 1 150 ? 12.921 -2.860 -22.641 1.00 58.41 150 ARG A CA 1
ATOM 1193 C C . ARG A 1 150 ? 11.748 -3.713 -22.154 1.00 58.41 150 ARG A C 1
ATOM 1195 O O . ARG A 1 150 ? 11.882 -4.296 -21.073 1.00 58.41 150 ARG A O 1
ATOM 1202 N N . PRO A 1 151 ? 10.630 -3.780 -22.902 1.00 58.19 151 PRO A N 1
ATOM 1203 C CA . PRO A 1 151 ? 9.493 -4.604 -22.517 1.00 58.19 151 PRO A CA 1
ATOM 1204 C C . PRO A 1 151 ? 9.927 -6.060 -22.367 1.00 58.19 151 PRO A C 1
ATOM 1206 O O . PRO A 1 151 ? 10.740 -6.554 -23.154 1.00 58.19 151 PRO A O 1
ATOM 1209 N N . ARG A 1 152 ? 9.394 -6.754 -21.361 1.00 61.69 152 ARG A N 1
ATOM 1210 C CA . ARG A 1 152 ? 9.581 -8.201 -21.235 1.00 61.69 152 ARG A CA 1
ATOM 1211 C C . ARG A 1 152 ? 8.871 -8.894 -22.407 1.00 61.69 152 ARG A C 1
ATOM 1213 O O . ARG A 1 152 ? 7.675 -8.692 -22.598 1.00 61.69 152 ARG A O 1
ATOM 1220 N N . GLU A 1 153 ? 9.596 -9.698 -23.185 1.00 58.78 153 GLU A N 1
ATOM 1221 C CA . GLU A 1 153 ? 8.974 -10.617 -24.147 1.00 58.78 153 GLU A CA 1
ATOM 1222 C C . GLU A 1 153 ? 8.222 -11.691 -23.344 1.00 58.78 153 GLU A C 1
ATOM 1224 O O . GLU A 1 153 ? 8.822 -12.370 -22.507 1.00 58.78 153 GLU A O 1
ATOM 1229 N N . ILE A 1 154 ? 6.900 -11.760 -23.526 1.00 53.88 154 ILE A N 1
ATOM 1230 C CA . ILE A 1 154 ? 6.004 -12.725 -22.866 1.00 53.88 154 ILE A CA 1
ATOM 1231 C C . ILE A 1 154 ? 5.822 -13.941 -23.768 1.00 53.88 154 ILE A C 1
ATOM 1233 O O . ILE A 1 154 ? 5.562 -13.727 -24.974 1.00 53.88 154 ILE A O 1
#

Sequence (154 aa):
MLGRKGQFWRAHMAVRRVRQLGDPILRVRCTPVEDPKSPAVRLLSDDLRDTLHAGRKKYDMGRALAAPQIGAPVRVVLVEVGKFRATMVNPEITDVGAEDFHVWDDCFSFPNLLVRVILALDQPSGLDPFAYKAEWEKHHKPTERYGPPRPREI

Foldseek 3Di:
DDDPPDPPPPPDLAAAQFAAPPPCLVVDQAAADPDCPDPVVVVLQNNQVSNQVVLCVVQVDDQKDASSRRPHRHQWMWGHDDPFTDIDGPDDDPFFAQDKDWDFDADPNHGPDTDIDIGTDDLDPDPPRRPCLVVVPVVDDPVRPGDDGDGHDD